Protein AF-A0A402CW69-F1 (afdb_monomer)

Organism: NCBI:txid2219043

Structure (mmCIF, N/CA/C/O backbone):
data_AF-A0A402CW69-F1
#
_entry.id   AF-A0A402CW69-F1
#
loop_
_atom_site.group_PDB
_atom_site.id
_atom_site.type_symbol
_atom_site.label_atom_id
_atom_site.label_alt_id
_atom_site.label_comp_id
_atom_site.label_asym_id
_atom_site.label_entity_id
_atom_site.label_seq_id
_atom_site.pdbx_PDB_ins_code
_atom_site.Cartn_x
_atom_site.Cartn_y
_atom_site.Cartn_z
_atom_site.occupancy
_atom_site.B_iso_or_equiv
_atom_site.auth_seq_id
_atom_site.auth_comp_id
_atom_site.auth_asym_id
_atom_site.auth_atom_id
_atom_site.pdbx_PDB_model_num
ATOM 1 N N . MET A 1 1 ? -45.180 37.147 52.135 1.00 47.72 1 MET A N 1
ATOM 2 C CA . MET A 1 1 ? -44.089 36.421 52.814 1.00 47.72 1 MET A CA 1
ATOM 3 C C . MET A 1 1 ? -44.053 34.994 52.284 1.00 47.72 1 MET A C 1
ATOM 5 O O . MET A 1 1 ? -44.855 34.185 52.716 1.00 47.72 1 MET A O 1
ATOM 9 N N . ALA A 1 2 ? -43.193 34.746 51.295 1.00 36.72 2 ALA A N 1
ATOM 10 C CA . ALA A 1 2 ? -42.616 33.456 50.900 1.00 36.72 2 ALA A CA 1
ATOM 11 C C . ALA A 1 2 ? -41.505 33.797 49.885 1.00 36.72 2 ALA A C 1
ATOM 13 O O . ALA A 1 2 ? -41.748 34.559 48.952 1.00 36.72 2 ALA A O 1
ATOM 14 N N . LEU A 1 3 ? -40.275 33.373 50.164 1.00 42.28 3 LEU A N 1
ATOM 15 C CA . LEU A 1 3 ? -39.049 33.767 49.460 1.00 42.28 3 LEU A CA 1
ATOM 16 C C . LEU A 1 3 ? -38.926 33.059 48.095 1.00 42.28 3 LEU A C 1
ATOM 18 O O . LEU A 1 3 ? -39.376 31.919 47.984 1.00 42.28 3 LEU A O 1
ATOM 22 N N . PRO A 1 4 ? -38.272 33.660 47.083 1.00 43.19 4 PRO A N 1
ATOM 23 C CA . PRO A 1 4 ? -37.882 32.936 45.878 1.00 43.19 4 PRO A CA 1
ATOM 24 C C . PRO A 1 4 ? -36.787 31.916 46.225 1.00 43.19 4 PRO A C 1
ATOM 26 O O . PRO A 1 4 ? -35.688 32.283 46.638 1.00 43.19 4 PRO A O 1
ATOM 29 N N . SER A 1 5 ? -37.093 30.627 46.078 1.00 48.22 5 SER A N 1
ATOM 30 C CA . SER A 1 5 ? -36.126 29.540 46.227 1.00 48.22 5 SER A CA 1
ATOM 31 C C . SER A 1 5 ? -35.250 29.463 44.979 1.00 48.22 5 SER A C 1
ATOM 33 O O . SER A 1 5 ? -35.632 28.862 43.976 1.00 48.22 5 SER A O 1
ATOM 35 N N . THR A 1 6 ? -34.078 30.084 45.040 1.00 50.34 6 THR A N 1
ATOM 36 C CA . THR A 1 6 ? -32.949 29.795 44.154 1.00 50.34 6 THR A CA 1
ATOM 37 C C . THR A 1 6 ? -32.522 28.330 44.326 1.00 50.34 6 THR A C 1
ATOM 39 O O . THR A 1 6 ? -32.148 27.941 45.434 1.00 50.34 6 THR A O 1
ATOM 42 N N . PRO A 1 7 ? -32.535 27.491 43.272 1.00 45.81 7 PRO A N 1
ATOM 43 C CA . PRO A 1 7 ? -31.880 26.190 43.324 1.00 45.81 7 PRO A CA 1
ATOM 44 C C . PRO A 1 7 ? -30.355 26.380 43.316 1.00 45.81 7 PRO A C 1
ATOM 46 O O . PRO A 1 7 ? -29.801 27.089 42.479 1.00 45.81 7 PRO A O 1
ATOM 49 N N . LEU A 1 8 ? -29.694 25.759 44.290 1.00 41.56 8 LEU A N 1
ATOM 50 C CA . LEU A 1 8 ? -28.305 25.948 44.725 1.00 41.56 8 LEU A CA 1
ATOM 51 C C . LEU A 1 8 ? -27.220 25.289 43.839 1.00 41.56 8 LEU A C 1
ATOM 53 O O . LEU A 1 8 ? -26.147 24.974 44.337 1.00 41.56 8 LEU A O 1
ATOM 57 N N . GLU A 1 9 ? -27.430 25.126 42.531 1.00 47.75 9 GLU A N 1
ATOM 58 C CA . GLU A 1 9 ? -26.410 24.559 41.623 1.00 47.75 9 GLU A CA 1
ATOM 59 C C . GLU A 1 9 ? -26.266 25.360 40.321 1.00 47.75 9 GLU A C 1
ATOM 61 O O . GLU A 1 9 ? -26.315 24.835 39.210 1.00 47.75 9 GLU A O 1
ATOM 66 N N . ALA A 1 10 ? -26.000 26.663 40.452 1.00 47.50 10 ALA A N 1
ATOM 67 C CA . ALA A 1 10 ? -25.246 27.397 39.436 1.00 47.50 10 ALA A CA 1
ATOM 68 C C . ALA A 1 10 ? -23.786 26.899 39.463 1.00 47.50 10 ALA A C 1
ATOM 70 O O . ALA A 1 10 ? -22.878 27.583 39.939 1.00 47.50 10 ALA A O 1
ATOM 71 N N . ALA A 1 11 ? -23.587 25.647 39.045 1.00 51.84 11 ALA A N 1
ATOM 72 C CA . ALA A 1 11 ? -22.283 25.023 38.930 1.00 51.84 11 ALA A CA 1
ATOM 73 C C . ALA A 1 11 ? -21.500 25.761 37.842 1.00 51.84 11 ALA A C 1
ATOM 75 O O . ALA A 1 11 ? -21.783 25.659 36.650 1.00 51.84 11 ALA A O 1
ATOM 76 N N . TRP A 1 12 ? -20.558 26.570 38.309 1.00 53.91 12 TRP A N 1
ATOM 77 C CA . TRP A 1 12 ? -19.492 27.189 37.546 1.00 53.91 12 TRP A CA 1
ATOM 78 C C . TRP A 1 12 ? -18.893 26.206 36.535 1.00 53.91 12 TRP A C 1
ATOM 80 O O . TRP A 1 12 ? -18.230 25.252 36.933 1.00 53.91 12 TRP A O 1
ATOM 90 N N . ASP A 1 13 ? -19.073 26.471 35.242 1.00 62.50 13 ASP A N 1
ATOM 91 C CA . ASP A 1 13 ? -18.267 25.845 34.196 1.00 62.50 13 ASP A CA 1
ATOM 92 C C . ASP A 1 13 ? -17.205 26.859 33.762 1.00 62.50 13 ASP A C 1
ATOM 94 O O . ASP A 1 13 ? -17.530 27.960 33.310 1.00 62.50 13 ASP A O 1
ATOM 98 N N . PHE A 1 14 ? -15.932 26.545 34.007 1.00 66.56 14 PHE A N 1
ATOM 99 C CA . PHE A 1 14 ? -14.808 27.440 33.734 1.00 66.56 14 PHE A CA 1
ATOM 100 C C . PHE A 1 14 ? -14.221 27.084 32.363 1.00 66.56 14 PHE A C 1
ATOM 102 O O . PHE A 1 14 ? -13.495 26.094 32.250 1.00 66.56 14 PHE A O 1
ATOM 109 N N . PRO A 1 15 ? -14.463 27.873 31.301 1.00 61.72 15 PRO A N 1
ATOM 110 C CA . PRO A 1 15 ? -14.171 27.431 29.939 1.00 61.72 15 PRO A CA 1
ATOM 111 C C . PRO A 1 15 ? -12.688 27.563 29.536 1.00 61.72 15 PRO A C 1
ATOM 113 O O . PRO A 1 15 ? -12.314 27.338 28.380 1.00 61.72 15 PRO A O 1
ATOM 116 N N . GLY A 1 16 ? -11.800 27.896 30.480 1.00 73.50 16 GLY A N 1
ATOM 117 C CA . GLY A 1 16 ? -10.371 28.060 30.224 1.00 73.50 16 GLY A CA 1
ATOM 118 C C . GLY A 1 16 ? -10.114 29.060 29.088 1.00 73.50 16 GLY A C 1
ATOM 119 O O . GLY A 1 16 ? -10.569 30.195 29.142 1.00 73.50 16 GLY A O 1
ATOM 120 N N . ARG A 1 17 ? -9.384 28.648 28.039 1.00 63.88 17 ARG A N 1
ATOM 121 C CA . ARG A 1 17 ? -9.077 29.481 26.852 1.00 63.88 17 ARG A CA 1
ATOM 122 C C . ARG A 1 17 ? -10.111 29.334 25.713 1.00 63.88 17 ARG A C 1
ATOM 124 O O . ARG A 1 17 ? -9.828 29.725 24.584 1.00 63.88 17 ARG A O 1
ATOM 131 N N . ARG A 1 18 ? -11.264 28.708 25.959 1.00 69.25 18 ARG A N 1
ATOM 132 C CA . ARG A 1 18 ? -12.337 28.515 24.967 1.00 69.25 18 ARG A CA 1
ATOM 133 C C . ARG A 1 18 ? -13.631 29.173 25.445 1.00 69.25 18 ARG A C 1
ATOM 135 O O . ARG A 1 18 ? -13.699 29.685 26.554 1.00 69.25 18 ARG A O 1
ATOM 142 N N . THR A 1 19 ? -14.635 29.198 24.581 1.00 58.97 19 THR A N 1
ATOM 143 C CA . THR A 1 19 ? -15.995 29.652 24.877 1.00 58.97 19 THR A CA 1
ATOM 144 C C . THR A 1 19 ? -16.849 28.466 25.320 1.00 58.97 19 THR A C 1
ATOM 146 O O . THR A 1 19 ? -16.861 27.436 24.649 1.00 58.97 19 THR A O 1
ATOM 149 N N . ALA A 1 20 ? -17.554 28.605 26.445 1.00 61.28 20 ALA A N 1
ATOM 150 C CA . ALA A 1 20 ? -18.660 27.722 26.804 1.00 61.28 20 ALA A CA 1
ATOM 151 C C . ALA A 1 20 ? -19.964 28.401 26.395 1.00 61.28 20 ALA A C 1
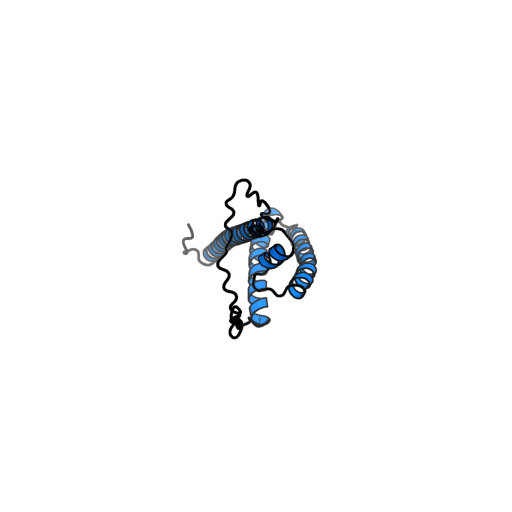ATOM 153 O O . ALA A 1 20 ? -20.221 29.541 26.780 1.00 61.28 20 ALA A O 1
ATOM 154 N N . GLU A 1 21 ? -20.775 27.696 25.617 1.00 65.56 21 GLU A N 1
ATOM 155 C CA . GLU A 1 21 ? -22.116 28.127 25.249 1.00 65.56 21 GLU A CA 1
ATOM 156 C C . GLU A 1 21 ? -23.095 27.061 25.735 1.00 65.56 21 GLU A C 1
ATOM 158 O O . GLU A 1 21 ? -23.005 25.888 25.364 1.00 65.56 21 GLU A O 1
ATOM 163 N N . ARG A 1 22 ? -23.993 27.454 26.642 1.00 59.69 22 ARG A N 1
ATOM 164 C CA . ARG A 1 22 ? -25.013 26.562 27.189 1.00 59.69 22 ARG A CA 1
ATOM 165 C C . ARG A 1 22 ? -26.190 26.561 26.228 1.00 59.69 22 ARG A C 1
ATOM 167 O O . ARG A 1 22 ? -26.960 27.514 26.199 1.00 59.69 22 ARG A O 1
ATOM 174 N N . ILE A 1 23 ? -26.327 25.489 25.460 1.00 63.88 23 ILE A N 1
ATOM 175 C CA . ILE A 1 23 ? -27.474 25.292 24.575 1.00 63.88 23 ILE A CA 1
ATOM 176 C C . ILE A 1 23 ? -28.694 25.018 25.465 1.00 63.88 23 ILE A C 1
ATOM 178 O O . ILE A 1 23 ? -28.860 23.919 25.989 1.00 63.88 23 ILE A O 1
ATOM 182 N N . SER A 1 24 ? -29.499 26.051 25.710 1.00 60.88 24 SER A N 1
ATOM 183 C CA . SER A 1 24 ? -30.738 25.985 26.499 1.00 60.88 24 SER A CA 1
ATOM 184 C C . SER A 1 24 ? -31.982 25.678 25.660 1.00 60.88 24 SER A C 1
ATOM 186 O O . SER A 1 24 ? -33.061 25.557 26.225 1.00 60.88 24 SER A O 1
ATOM 188 N N . ASP A 1 25 ? -31.819 25.528 24.344 1.00 59.03 25 ASP A N 1
ATOM 189 C CA . ASP A 1 25 ? -32.890 25.287 23.366 1.00 59.03 25 ASP A CA 1
ATOM 190 C C . ASP A 1 25 ? -32.876 23.828 22.867 1.00 59.03 25 ASP A C 1
ATOM 192 O O . ASP A 1 25 ? -32.919 23.526 21.675 1.00 59.03 25 ASP A O 1
ATOM 196 N N . LEU A 1 26 ? -32.728 22.890 23.806 1.00 63.97 26 LEU A N 1
ATOM 197 C CA . LEU A 1 26 ? -32.985 21.475 23.546 1.00 63.97 26 LEU A CA 1
ATOM 198 C C . LEU A 1 26 ? -34.494 21.268 23.625 1.00 63.97 26 LEU A C 1
ATOM 200 O O . LEU A 1 26 ? -35.045 21.036 24.702 1.00 63.97 26 LEU A O 1
ATOM 204 N N . ASP A 1 27 ? -35.145 21.394 22.473 1.00 63.12 27 ASP A N 1
ATOM 205 C CA . ASP A 1 27 ? -36.533 20.992 22.310 1.00 63.12 27 ASP A CA 1
ATOM 206 C C . ASP A 1 27 ? -36.705 19.560 22.850 1.00 63.12 27 ASP A C 1
ATOM 208 O O . ASP A 1 27 ? -35.913 18.662 22.548 1.00 63.12 27 ASP A O 1
ATOM 212 N N . THR A 1 28 ? -37.678 19.368 23.743 1.00 60.66 28 THR A N 1
ATOM 213 C CA . THR A 1 28 ? -37.919 18.076 24.423 1.00 60.66 28 THR A CA 1
ATOM 214 C C . THR A 1 28 ? -38.775 17.148 23.562 1.00 60.66 28 THR A C 1
ATOM 216 O O . THR A 1 28 ? -39.145 16.049 23.984 1.00 60.66 28 THR A O 1
ATOM 219 N N . ASP A 1 29 ? -39.086 17.582 22.345 1.00 64.62 29 ASP A N 1
ATOM 220 C CA . ASP A 1 29 ? -39.675 16.740 21.329 1.00 64.62 29 ASP A CA 1
ATOM 221 C C . ASP A 1 29 ? -38.732 15.564 21.032 1.00 64.62 29 ASP A C 1
ATOM 223 O O . ASP A 1 29 ? -37.524 15.754 20.851 1.00 64.62 29 ASP A O 1
ATOM 227 N N . PRO A 1 30 ? -39.240 14.317 21.001 1.00 62.75 30 PRO A N 1
ATOM 228 C CA . PRO A 1 30 ? -38.413 13.167 20.688 1.00 62.75 30 PRO A CA 1
ATOM 229 C C . PRO A 1 30 ? -37.808 13.395 19.307 1.00 62.75 30 PRO A C 1
ATOM 231 O O . PRO A 1 30 ? -38.522 13.359 18.302 1.00 62.75 30 PRO A O 1
ATOM 234 N N . VAL A 1 31 ? -36.491 13.640 19.268 1.00 60.47 31 VAL A N 1
ATOM 235 C CA . VAL A 1 31 ? -35.720 13.737 18.030 1.00 60.47 31 VAL A CA 1
ATOM 236 C C . VAL A 1 31 ? -36.095 12.516 17.219 1.00 60.47 31 VAL A C 1
ATOM 238 O O . VAL A 1 31 ? -35.789 11.381 17.595 1.00 60.47 31 VAL A O 1
ATOM 241 N N . LYS A 1 32 ? -36.829 12.748 16.132 1.00 57.59 32 LYS A N 1
ATOM 242 C CA . LYS A 1 32 ? -37.209 11.704 15.199 1.00 57.59 32 LYS A CA 1
ATOM 243 C C . LYS A 1 32 ? -35.888 11.226 14.619 1.00 57.59 32 LYS A C 1
ATOM 245 O O . LYS A 1 32 ? -35.330 11.872 13.737 1.00 57.59 32 LYS A O 1
ATOM 250 N N . LEU A 1 33 ? -35.336 10.164 15.206 1.00 59.53 33 LEU A N 1
ATOM 251 C CA . LEU A 1 33 ? -34.152 9.487 14.712 1.00 59.53 33 LEU A CA 1
ATOM 252 C C . LEU A 1 33 ? -34.543 8.993 13.329 1.00 59.53 33 LEU A C 1
ATOM 254 O O . LEU A 1 33 ? -35.140 7.927 13.180 1.00 59.53 33 LEU A O 1
ATOM 258 N N . THR A 1 34 ? -34.282 9.812 12.316 1.00 58.72 34 THR A N 1
ATOM 259 C CA . THR A 1 34 ? -34.258 9.360 10.940 1.00 58.72 34 THR A CA 1
ATOM 260 C C . THR A 1 34 ? -33.187 8.294 10.949 1.00 58.72 34 THR A C 1
ATOM 262 O O . THR A 1 34 ? -31.998 8.605 11.002 1.00 58.72 34 THR A O 1
ATOM 265 N N . HIS A 1 35 ? -33.618 7.037 11.033 1.00 51.47 35 HIS A N 1
ATOM 266 C CA . HIS A 1 35 ? -32.752 5.900 10.833 1.00 51.47 35 HIS A CA 1
ATOM 267 C C . HIS A 1 35 ? -32.144 6.167 9.462 1.00 51.47 35 HIS A C 1
ATOM 269 O O . HIS A 1 35 ? -32.859 6.147 8.458 1.00 51.47 35 HIS A O 1
ATOM 275 N N . LEU A 1 36 ? -30.878 6.592 9.443 1.00 61.25 36 LEU A N 1
ATOM 276 C CA . LEU A 1 36 ? -30.111 6.762 8.224 1.00 61.25 36 LEU A CA 1
ATOM 277 C C . LEU A 1 36 ? -29.938 5.344 7.713 1.00 61.25 36 LEU A C 1
ATOM 279 O O . LEU A 1 36 ? -28.955 4.668 8.020 1.00 61.25 36 LEU A O 1
ATOM 283 N N . ASP A 1 37 ? -30.976 4.867 7.036 1.00 53.50 37 ASP A N 1
ATOM 284 C CA . ASP A 1 37 ? -30.960 3.617 6.328 1.00 53.50 37 ASP A CA 1
ATOM 285 C C . ASP A 1 37 ? -29.828 3.811 5.337 1.00 53.50 37 ASP A C 1
ATOM 287 O O . ASP A 1 37 ? -29.898 4.653 4.437 1.00 53.50 37 ASP A O 1
ATOM 291 N N . SER A 1 38 ? -28.694 3.182 5.640 1.00 60.38 38 SER A N 1
ATOM 292 C CA . SER A 1 38 ? -27.510 3.240 4.805 1.00 60.38 38 SER A CA 1
ATOM 293 C C . SER A 1 38 ? -27.933 2.553 3.517 1.00 60.38 38 SER A C 1
ATOM 295 O O . SER A 1 38 ? -27.900 1.326 3.445 1.00 60.38 38 SER A O 1
ATOM 297 N N . GLY A 1 39 ? -28.475 3.339 2.579 1.00 57.25 39 GLY A N 1
ATOM 298 C CA . GLY A 1 39 ? -29.175 2.842 1.401 1.00 57.25 39 GLY A CA 1
ATOM 299 C C . GLY A 1 39 ? -28.357 1.753 0.731 1.00 57.25 39 GLY A C 1
ATOM 300 O O . GLY A 1 39 ? -27.134 1.872 0.705 1.00 57.25 39 GLY A O 1
ATOM 301 N N . VAL A 1 40 ? -29.038 0.690 0.273 1.00 60.06 40 VAL A N 1
ATOM 302 C CA . VAL A 1 40 ? -28.490 -0.546 -0.325 1.00 60.06 40 VAL A CA 1
ATOM 303 C C . VAL A 1 40 ? -26.972 -0.475 -0.501 1.00 60.06 40 VAL A C 1
ATOM 305 O O . VAL A 1 40 ? -26.478 0.004 -1.522 1.00 60.06 40 VAL A O 1
ATOM 308 N N . ILE A 1 41 ? -26.229 -0.891 0.532 1.00 65.81 41 ILE A N 1
ATOM 309 C CA . ILE A 1 41 ? -24.770 -0.768 0.538 1.00 65.81 41 ILE A CA 1
ATOM 310 C C . ILE A 1 41 ? -24.222 -1.608 -0.617 1.00 65.81 41 ILE A C 1
ATOM 312 O O . ILE A 1 41 ? -24.187 -2.839 -0.546 1.00 65.81 41 ILE A O 1
ATOM 316 N N . HIS A 1 42 ? -23.788 -0.942 -1.688 1.00 76.12 42 HIS A N 1
ATOM 317 C CA . HIS A 1 42 ? -23.123 -1.593 -2.806 1.00 76.12 42 HIS A CA 1
ATOM 318 C C . HIS A 1 42 ? -21.729 -2.036 -2.355 1.00 76.12 42 HIS A C 1
ATOM 320 O O . HIS A 1 42 ? -20.766 -1.270 -2.380 1.00 76.12 42 HIS A O 1
ATOM 326 N N . LYS A 1 43 ? -21.625 -3.278 -1.881 1.00 80.50 43 LYS A N 1
ATOM 327 C CA . LYS A 1 43 ? -20.355 -3.867 -1.457 1.00 80.50 43 LYS A CA 1
ATOM 328 C C . LYS A 1 43 ? -19.584 -4.363 -2.674 1.00 80.50 43 LYS A C 1
ATOM 330 O O . LYS A 1 43 ? -20.142 -5.026 -3.549 1.00 80.50 43 LYS A O 1
ATOM 335 N N . LEU A 1 44 ? -18.278 -4.105 -2.701 1.00 82.38 44 LEU A N 1
ATOM 336 C CA . LEU A 1 44 ? -17.393 -4.827 -3.607 1.00 82.38 44 LEU A CA 1
ATOM 337 C C . LEU A 1 44 ? -17.374 -6.301 -3.193 1.00 82.38 44 LEU A C 1
ATOM 339 O O . LEU A 1 44 ? -17.100 -6.627 -2.041 1.00 82.38 44 LEU A O 1
ATOM 343 N N . GLY A 1 45 ? -17.673 -7.195 -4.136 1.00 89.00 45 GLY A N 1
ATOM 344 C CA . GLY A 1 45 ? -17.474 -8.626 -3.930 1.00 89.00 45 GLY A CA 1
ATOM 345 C C . GLY A 1 45 ? -15.992 -8.957 -3.729 1.00 89.00 45 GLY A C 1
ATOM 346 O O . GLY A 1 45 ? -15.117 -8.199 -4.151 1.00 89.00 45 GLY A O 1
ATOM 347 N N . VAL A 1 46 ? -15.725 -10.129 -3.151 1.00 90.38 46 VAL A N 1
ATOM 348 C CA . VAL A 1 46 ? -14.378 -10.589 -2.763 1.00 90.38 46 VAL A CA 1
ATOM 349 C C . VAL A 1 46 ? -13.367 -10.464 -3.906 1.00 90.38 46 VAL A C 1
ATOM 351 O O . VAL A 1 46 ? -12.286 -9.919 -3.725 1.00 90.38 46 VAL A O 1
ATOM 354 N N . TRP A 1 47 ? -13.737 -10.876 -5.120 1.00 93.25 47 TRP A N 1
ATOM 355 C CA . TRP A 1 47 ? -12.845 -10.804 -6.281 1.00 93.25 47 TRP A CA 1
ATOM 356 C C . TRP A 1 47 ? -12.427 -9.378 -6.639 1.00 93.25 47 TRP A C 1
ATOM 358 O O . TRP A 1 47 ? -11.260 -9.135 -6.931 1.00 93.25 47 TRP A O 1
ATOM 368 N N . ARG A 1 48 ? -13.360 -8.418 -6.581 1.00 93.25 48 ARG A N 1
ATOM 369 C CA . ARG A 1 48 ? -13.063 -7.011 -6.880 1.00 93.25 48 ARG A CA 1
ATOM 370 C C . ARG A 1 48 ? -12.211 -6.391 -5.775 1.00 93.25 48 ARG A C 1
ATOM 372 O O . ARG A 1 48 ? -11.258 -5.687 -6.087 1.00 93.25 48 ARG A O 1
ATOM 379 N N . SER A 1 49 ? -12.505 -6.682 -4.503 1.00 89.81 49 SER A N 1
ATOM 380 C CA . SER A 1 49 ? -11.686 -6.184 -3.388 1.00 89.81 49 SER A CA 1
ATOM 381 C C . SER A 1 49 ? -10.270 -6.765 -3.409 1.00 89.81 49 SER A C 1
ATOM 383 O O . SER A 1 49 ? -9.306 -6.033 -3.194 1.00 89.81 49 SER A O 1
ATOM 385 N N . THR A 1 50 ? -10.129 -8.056 -3.723 1.00 91.62 50 THR A N 1
ATOM 386 C CA . THR A 1 50 ? -8.823 -8.714 -3.852 1.00 91.62 50 THR A CA 1
ATOM 387 C C . THR A 1 50 ? -8.053 -8.193 -5.057 1.00 91.62 50 THR A C 1
ATOM 389 O O . THR A 1 50 ? -6.852 -7.990 -4.940 1.00 91.62 50 THR A O 1
ATOM 392 N N . ALA A 1 51 ? -8.710 -7.921 -6.188 1.00 93.44 51 ALA A N 1
ATOM 393 C CA . ALA A 1 51 ? -8.046 -7.340 -7.353 1.00 93.44 51 ALA A CA 1
ATOM 394 C C . ALA A 1 51 ? -7.487 -5.937 -7.063 1.00 93.44 51 ALA A C 1
ATOM 396 O O . ALA A 1 51 ? -6.357 -5.645 -7.442 1.00 93.44 51 ALA A O 1
ATOM 397 N N . ILE A 1 52 ? -8.238 -5.088 -6.350 1.00 91.38 52 ILE A N 1
ATOM 398 C CA . ILE A 1 52 ? -7.775 -3.742 -5.975 1.00 91.38 52 ILE A CA 1
ATOM 399 C C . ILE A 1 52 ? -6.574 -3.825 -5.028 1.00 91.38 52 ILE A C 1
ATOM 401 O O . ILE A 1 52 ? -5.527 -3.254 -5.318 1.00 91.38 52 ILE A O 1
ATOM 405 N N . CYS A 1 53 ? -6.707 -4.569 -3.926 1.00 89.25 53 CYS A N 1
ATOM 406 C CA . CYS A 1 53 ? -5.630 -4.723 -2.943 1.00 89.25 53 CYS A CA 1
ATOM 407 C C . CYS A 1 53 ? -4.398 -5.420 -3.547 1.00 89.25 53 CYS A C 1
ATOM 409 O O . CYS A 1 53 ? -3.263 -4.998 -3.340 1.00 89.25 53 CYS A O 1
ATOM 411 N N . GLY A 1 54 ? -4.621 -6.462 -4.349 1.00 90.25 54 GLY A N 1
ATOM 412 C CA . GLY A 1 54 ? -3.561 -7.202 -5.022 1.00 90.25 54 GLY A CA 1
ATOM 413 C C . GLY A 1 54 ? -2.781 -6.334 -6.003 1.00 90.25 54 GLY A C 1
ATOM 414 O O . GLY A 1 54 ? -1.555 -6.418 -6.028 1.00 90.25 54 GLY A O 1
ATOM 415 N N . ASN A 1 55 ? -3.458 -5.470 -6.765 1.00 90.94 55 ASN A N 1
ATOM 416 C CA . ASN A 1 55 ? -2.789 -4.529 -7.659 1.00 90.94 55 ASN A CA 1
ATOM 417 C C . ASN A 1 55 ? -1.935 -3.510 -6.885 1.00 90.94 55 ASN A C 1
ATOM 419 O O . ASN A 1 55 ? -0.789 -3.274 -7.251 1.00 90.94 55 ASN A O 1
ATOM 423 N N . ASP A 1 56 ? -2.456 -2.960 -5.788 1.00 88.81 56 ASP A N 1
ATOM 424 C CA . ASP A 1 56 ? -1.753 -1.962 -4.972 1.00 88.81 56 ASP A CA 1
ATOM 425 C C . ASP A 1 56 ? -0.446 -2.511 -4.355 1.00 88.81 56 ASP A C 1
ATOM 427 O O . ASP A 1 56 ? 0.631 -1.915 -4.476 1.00 88.81 56 ASP A O 1
ATOM 431 N N . ILE A 1 57 ? -0.501 -3.723 -3.789 1.00 87.62 57 ILE A N 1
ATOM 432 C CA . ILE A 1 57 ? 0.688 -4.399 -3.245 1.00 87.62 57 ILE A CA 1
ATOM 433 C C . ILE A 1 57 ? 1.639 -4.842 -4.366 1.00 87.62 57 ILE A C 1
ATOM 435 O O . ILE A 1 57 ? 2.849 -4.648 -4.269 1.00 87.62 57 ILE A O 1
ATOM 439 N N . THR A 1 58 ? 1.125 -5.416 -5.455 1.00 87.69 58 THR A N 1
ATOM 440 C CA . THR A 1 58 ? 1.991 -5.924 -6.533 1.00 87.69 58 THR A CA 1
ATOM 441 C C . THR A 1 58 ? 2.721 -4.786 -7.244 1.00 87.69 58 THR A C 1
ATOM 443 O O . THR A 1 58 ? 3.916 -4.909 -7.514 1.00 87.69 58 THR A O 1
ATOM 446 N N . SER A 1 59 ? 2.044 -3.660 -7.495 1.00 85.38 59 SER A N 1
ATOM 447 C CA . SER A 1 59 ? 2.641 -2.489 -8.149 1.00 85.38 59 SER A CA 1
ATOM 448 C C . SER A 1 59 ? 3.843 -1.957 -7.364 1.00 85.38 59 SER A C 1
ATOM 450 O O . SER A 1 59 ? 4.916 -1.733 -7.930 1.00 85.38 59 SER A O 1
ATOM 452 N N . SER A 1 60 ? 3.705 -1.832 -6.040 1.00 86.69 60 SER A N 1
ATOM 453 C CA . SER A 1 60 ? 4.804 -1.383 -5.179 1.00 86.69 60 SER A CA 1
ATOM 454 C C . SER A 1 60 ? 5.949 -2.403 -5.110 1.00 86.69 60 SER A C 1
ATOM 456 O O . SER A 1 60 ? 7.115 -2.016 -5.208 1.00 86.69 60 SER A O 1
ATOM 458 N N . CYS A 1 61 ? 5.658 -3.705 -5.045 1.00 84.44 61 CYS A N 1
ATOM 459 C CA . CYS A 1 61 ? 6.696 -4.740 -5.072 1.00 84.44 61 CYS A CA 1
ATOM 460 C C . CYS A 1 61 ? 7.510 -4.760 -6.377 1.00 84.44 61 CYS A C 1
ATOM 462 O O . CYS A 1 61 ? 8.725 -4.962 -6.320 1.00 84.44 61 CYS A O 1
ATOM 464 N N . LEU A 1 62 ? 6.883 -4.552 -7.540 1.00 83.31 62 LEU A N 1
ATOM 465 C CA . LEU A 1 62 ? 7.570 -4.588 -8.840 1.00 83.31 62 LEU A CA 1
ATOM 466 C C . LEU A 1 62 ? 8.610 -3.469 -8.977 1.00 83.31 62 LEU A C 1
ATOM 468 O O . LEU A 1 62 ? 9.759 -3.738 -9.334 1.00 83.31 62 LEU A O 1
ATOM 472 N N . TYR A 1 63 ? 8.241 -2.235 -8.627 1.00 84.69 63 TYR A N 1
ATOM 473 C CA . TYR A 1 63 ? 9.175 -1.107 -8.658 1.00 84.69 63 TYR A CA 1
ATOM 474 C C . TYR A 1 63 ? 10.316 -1.291 -7.634 1.00 84.69 63 TYR A C 1
ATOM 476 O O . TYR A 1 63 ? 11.487 -1.102 -7.973 1.00 84.69 63 TYR A O 1
ATOM 484 N N . VAL A 1 64 ? 10.010 -1.747 -6.410 1.00 86.44 64 VAL A N 1
ATOM 485 C CA . VAL A 1 64 ? 11.033 -2.033 -5.384 1.00 86.44 64 VAL A CA 1
ATOM 486 C C . VAL A 1 64 ? 11.980 -3.139 -5.847 1.00 86.44 64 VAL A C 1
ATOM 488 O O . VAL A 1 64 ? 13.183 -3.048 -5.613 1.00 86.44 64 VAL A O 1
ATOM 491 N N . THR A 1 65 ? 11.468 -4.156 -6.541 1.00 87.31 65 THR A N 1
ATOM 492 C CA . THR A 1 65 ? 12.275 -5.255 -7.090 1.00 87.31 65 THR A CA 1
ATOM 493 C C . THR A 1 65 ? 13.282 -4.750 -8.118 1.00 87.31 65 THR A C 1
ATOM 495 O O . THR A 1 65 ? 14.443 -5.153 -8.065 1.00 87.31 65 THR A O 1
ATOM 498 N N . ALA A 1 66 ? 12.883 -3.832 -9.003 1.00 85.31 66 ALA A N 1
ATOM 499 C CA . ALA A 1 66 ? 13.792 -3.234 -9.980 1.00 85.31 66 ALA A CA 1
ATOM 500 C C . ALA A 1 66 ? 14.929 -2.444 -9.303 1.00 85.31 66 ALA A C 1
ATOM 502 O O . ALA A 1 66 ? 16.096 -2.605 -9.663 1.00 85.31 66 ALA A O 1
ATOM 503 N N . ILE A 1 67 ? 14.611 -1.652 -8.273 1.00 85.88 67 ILE A N 1
ATOM 504 C CA . ILE A 1 67 ? 15.613 -0.894 -7.506 1.00 85.88 67 ILE A CA 1
ATOM 505 C C . ILE A 1 67 ? 16.523 -1.826 -6.700 1.00 85.88 67 ILE A C 1
ATOM 507 O O . ILE A 1 67 ? 17.743 -1.656 -6.696 1.00 85.88 67 ILE A O 1
ATOM 511 N N . ALA A 1 68 ? 15.957 -2.834 -6.038 1.00 89.31 68 ALA A N 1
ATOM 512 C CA . ALA A 1 68 ? 16.720 -3.811 -5.270 1.00 89.31 68 ALA A CA 1
ATOM 513 C C . ALA A 1 68 ? 17.673 -4.609 -6.169 1.00 89.31 68 ALA A C 1
ATOM 515 O O . ALA A 1 68 ? 18.827 -4.810 -5.799 1.00 89.31 68 ALA A O 1
ATOM 516 N N . ALA A 1 69 ? 17.230 -5.011 -7.363 1.00 88.12 69 ALA A N 1
ATOM 517 C CA . ALA A 1 69 ? 18.082 -5.671 -8.348 1.00 88.12 69 ALA A CA 1
ATOM 518 C C . ALA A 1 69 ? 19.233 -4.765 -8.812 1.00 88.12 69 ALA A C 1
ATOM 520 O O . ALA A 1 69 ? 20.361 -5.238 -8.932 1.00 88.12 69 ALA A O 1
ATOM 521 N N . PHE A 1 70 ? 18.972 -3.467 -9.009 1.00 87.06 70 PHE A N 1
ATOM 522 C CA . PHE A 1 70 ? 19.992 -2.504 -9.427 1.00 87.06 70 PHE A CA 1
ATOM 523 C C . PHE A 1 70 ? 21.098 -2.312 -8.376 1.00 87.06 70 PHE A C 1
ATOM 525 O O . PHE A 1 70 ? 22.276 -2.327 -8.723 1.00 87.06 70 PHE A O 1
ATOM 532 N N . TYR A 1 71 ? 20.743 -2.169 -7.093 1.00 88.56 71 TYR A N 1
ATOM 533 C CA . TYR A 1 71 ? 21.723 -1.900 -6.028 1.00 88.56 71 TYR A CA 1
ATOM 534 C C . TYR A 1 71 ? 22.312 -3.157 -5.373 1.00 88.56 71 TYR A C 1
ATOM 536 O O . TYR A 1 71 ? 23.504 -3.189 -5.074 1.00 88.56 71 TYR A O 1
ATOM 544 N N . ALA A 1 72 ? 21.497 -4.183 -5.108 1.00 86.75 72 ALA A N 1
ATOM 545 C CA . ALA A 1 72 ? 21.920 -5.388 -4.385 1.00 86.75 72 ALA A CA 1
ATOM 546 C C . ALA A 1 72 ? 22.399 -6.520 -5.311 1.00 86.75 72 ALA A C 1
ATOM 548 O O . ALA A 1 72 ? 22.964 -7.507 -4.827 1.00 86.75 72 ALA A O 1
ATOM 549 N N . GLY A 1 73 ? 22.176 -6.402 -6.626 1.00 87.75 73 GLY A N 1
ATOM 550 C CA . GLY A 1 73 ? 22.595 -7.380 -7.629 1.00 87.75 73 GLY A CA 1
ATOM 551 C C . GLY A 1 73 ? 22.171 -8.812 -7.258 1.00 87.75 73 GLY A C 1
ATOM 552 O O . GLY A 1 73 ? 20.980 -9.058 -7.053 1.00 87.75 73 GLY A O 1
ATOM 553 N N . PRO A 1 74 ? 23.110 -9.768 -7.115 1.00 89.19 74 PRO A N 1
ATOM 554 C CA . PRO A 1 74 ? 22.786 -11.165 -6.808 1.00 89.19 74 PRO A CA 1
ATOM 555 C C . PRO A 1 74 ? 22.160 -11.375 -5.418 1.00 89.19 74 PRO A C 1
ATOM 557 O O . PRO A 1 74 ? 21.551 -12.417 -5.184 1.00 89.19 74 PRO A O 1
ATOM 560 N N . TYR A 1 75 ? 22.273 -10.407 -4.500 1.00 90.31 75 TYR A N 1
ATOM 561 C CA . TYR A 1 75 ? 21.684 -10.481 -3.155 1.00 90.31 75 TYR A CA 1
ATOM 562 C C . TYR A 1 75 ? 20.254 -9.921 -3.077 1.00 90.31 75 TYR A C 1
ATOM 564 O O . TYR A 1 75 ? 19.602 -10.052 -2.039 1.00 90.31 75 TYR A O 1
ATOM 572 N N . ALA A 1 76 ? 19.727 -9.351 -4.167 1.00 89.25 76 ALA A N 1
ATOM 573 C CA . ALA A 1 76 ? 18.348 -8.871 -4.255 1.00 89.25 76 ALA A CA 1
ATOM 574 C C . ALA A 1 76 ? 17.274 -9.871 -3.761 1.00 89.25 76 ALA A C 1
ATOM 576 O O . ALA A 1 76 ? 16.409 -9.449 -2.991 1.00 89.25 76 ALA A O 1
ATOM 577 N N . PRO A 1 77 ? 17.301 -11.181 -4.096 1.00 89.06 77 PRO A N 1
ATOM 578 C CA . PRO A 1 77 ? 16.280 -12.118 -3.620 1.00 89.06 77 PRO A CA 1
ATOM 579 C C . PRO A 1 77 ? 16.259 -12.276 -2.097 1.00 89.06 77 PRO A C 1
ATOM 581 O O . PRO A 1 77 ? 15.193 -12.501 -1.534 1.00 89.06 77 PRO A O 1
ATOM 584 N N . ILE A 1 78 ? 17.394 -12.111 -1.410 1.00 91.25 78 ILE A N 1
ATOM 585 C CA . ILE A 1 78 ? 17.444 -12.173 0.059 1.00 91.25 78 ILE A CA 1
ATOM 586 C C . ILE A 1 78 ? 16.728 -10.957 0.658 1.00 91.25 78 ILE A C 1
ATOM 588 O O . ILE A 1 78 ? 15.922 -11.101 1.577 1.00 91.25 78 ILE A O 1
ATOM 592 N N . ALA A 1 79 ? 16.971 -9.765 0.105 1.00 88.94 79 ALA A N 1
ATOM 593 C CA . ALA A 1 79 ? 16.281 -8.548 0.525 1.00 88.94 79 ALA A CA 1
ATOM 594 C C . ALA A 1 79 ? 14.764 -8.642 0.275 1.00 88.94 79 ALA A C 1
ATOM 596 O O . ALA A 1 79 ? 13.968 -8.312 1.154 1.00 88.94 79 ALA A O 1
ATOM 597 N N . LEU A 1 80 ? 14.355 -9.160 -0.888 1.00 89.75 80 LEU A N 1
ATOM 598 C CA . LEU A 1 80 ? 12.941 -9.360 -1.223 1.00 89.75 80 LEU A CA 1
ATOM 599 C C . LEU A 1 80 ? 12.279 -10.428 -0.344 1.00 89.75 80 LEU A C 1
ATOM 601 O O . LEU A 1 80 ? 11.135 -10.247 0.070 1.00 89.75 80 LEU A O 1
ATOM 605 N N . ALA A 1 81 ? 12.995 -11.501 0.001 1.00 91.06 81 ALA A N 1
ATOM 606 C CA . ALA A 1 81 ? 12.508 -12.519 0.928 1.00 91.06 81 ALA A CA 1
ATOM 607 C C . ALA A 1 81 ? 12.252 -11.940 2.328 1.00 91.06 81 ALA A C 1
ATOM 609 O O . ALA A 1 81 ? 11.244 -12.274 2.951 1.00 91.06 81 ALA A O 1
ATOM 610 N N . LEU A 1 82 ? 13.111 -11.032 2.804 1.00 91.19 82 LEU A N 1
ATOM 611 C CA . LEU A 1 82 ? 12.902 -10.332 4.074 1.00 91.19 82 LEU A CA 1
ATOM 612 C C . LEU A 1 82 ? 11.644 -9.455 4.022 1.00 91.19 82 LEU A C 1
ATOM 614 O O . LEU A 1 82 ? 10.806 -9.539 4.920 1.00 91.19 82 LEU A O 1
ATOM 618 N N . VAL A 1 83 ? 11.469 -8.660 2.961 1.00 89.75 83 VAL A N 1
ATOM 619 C CA . VAL A 1 83 ? 10.259 -7.836 2.774 1.00 89.75 83 VAL A CA 1
ATOM 620 C C . VAL A 1 83 ? 9.003 -8.712 2.746 1.00 89.75 83 VAL A C 1
ATOM 622 O O . VAL A 1 83 ? 8.036 -8.424 3.452 1.00 89.75 83 VAL A O 1
ATOM 625 N N . ALA A 1 84 ? 9.029 -9.816 1.996 1.00 90.06 84 ALA A N 1
ATOM 626 C CA . ALA A 1 84 ? 7.923 -10.766 1.935 1.00 90.06 84 ALA A CA 1
ATOM 627 C C . ALA A 1 84 ? 7.608 -11.382 3.310 1.00 90.06 84 ALA A C 1
ATOM 629 O O . ALA A 1 84 ? 6.437 -11.495 3.672 1.00 90.06 84 ALA A O 1
ATOM 630 N N . ALA A 1 85 ? 8.628 -11.727 4.104 1.00 91.69 85 ALA A N 1
ATOM 631 C CA . ALA A 1 85 ? 8.448 -12.253 5.456 1.00 91.69 85 ALA A CA 1
ATOM 632 C C . ALA A 1 85 ? 7.780 -11.231 6.395 1.00 91.69 85 ALA A C 1
ATOM 634 O O . ALA A 1 85 ? 6.876 -11.586 7.153 1.00 91.69 85 ALA A O 1
ATOM 635 N N . VAL A 1 86 ? 8.168 -9.954 6.313 1.00 90.94 86 VAL A N 1
ATOM 636 C CA . VAL A 1 86 ? 7.536 -8.876 7.091 1.00 90.94 86 VAL A CA 1
ATOM 637 C C . VAL A 1 86 ? 6.073 -8.691 6.679 1.00 90.94 86 VAL A C 1
ATOM 639 O O . VAL A 1 86 ? 5.195 -8.676 7.543 1.00 90.94 86 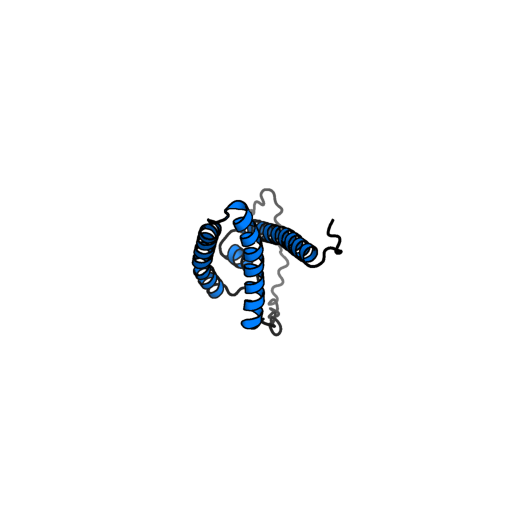VAL A O 1
ATOM 642 N N . LEU A 1 87 ? 5.779 -8.620 5.375 1.00 88.25 87 LEU A N 1
ATOM 643 C CA . LEU A 1 87 ? 4.400 -8.515 4.872 1.00 88.25 87 LEU A CA 1
ATOM 644 C C . LEU A 1 87 ? 3.541 -9.719 5.286 1.00 88.25 87 LEU A C 1
ATOM 646 O O . LEU A 1 87 ? 2.367 -9.561 5.630 1.00 88.25 87 LEU A O 1
ATOM 650 N N . PHE A 1 88 ? 4.131 -10.916 5.313 1.00 89.44 88 PHE A N 1
ATOM 651 C CA . PHE A 1 88 ? 3.460 -12.124 5.784 1.00 89.44 88 PHE A CA 1
ATOM 652 C C . PHE A 1 88 ? 3.076 -12.038 7.267 1.00 89.44 88 PHE A C 1
ATOM 654 O O . PHE A 1 88 ? 1.993 -12.486 7.637 1.00 89.44 88 PHE A O 1
ATOM 661 N N . LEU A 1 89 ? 3.902 -11.417 8.112 1.00 89.94 89 LEU A N 1
ATOM 662 C CA . LEU A 1 89 ? 3.567 -11.210 9.523 1.00 89.94 89 LEU A CA 1
ATOM 663 C C . LEU A 1 89 ? 2.391 -10.234 9.693 1.00 89.94 89 LEU A C 1
ATOM 665 O O . LEU A 1 89 ? 1.487 -10.475 10.496 1.00 89.94 89 LEU A O 1
ATOM 669 N N . PHE A 1 90 ? 2.357 -9.167 8.887 1.00 87.56 90 PHE A N 1
ATOM 670 C CA . PHE A 1 90 ? 1.271 -8.183 8.902 1.00 87.56 90 PHE A CA 1
ATOM 671 C C . PHE A 1 90 ? -0.081 -8.755 8.467 1.00 87.56 90 PHE A C 1
ATOM 673 O O . PHE A 1 90 ? -1.111 -8.295 8.959 1.00 87.56 90 PHE A O 1
ATOM 680 N N . ARG A 1 91 ? -0.106 -9.776 7.601 1.00 87.06 91 ARG A N 1
ATOM 681 C CA . ARG A 1 91 ? -1.345 -10.435 7.151 1.00 87.06 91 ARG A CA 1
ATOM 682 C C . ARG A 1 91 ? -2.262 -10.825 8.313 1.00 87.06 91 ARG A C 1
ATOM 684 O O . ARG A 1 91 ? -3.462 -10.573 8.242 1.00 87.06 91 ARG A O 1
ATOM 691 N N . ASN A 1 92 ? -1.710 -11.433 9.362 1.00 83.69 92 ASN A N 1
ATOM 692 C CA . ASN A 1 92 ? -2.510 -11.899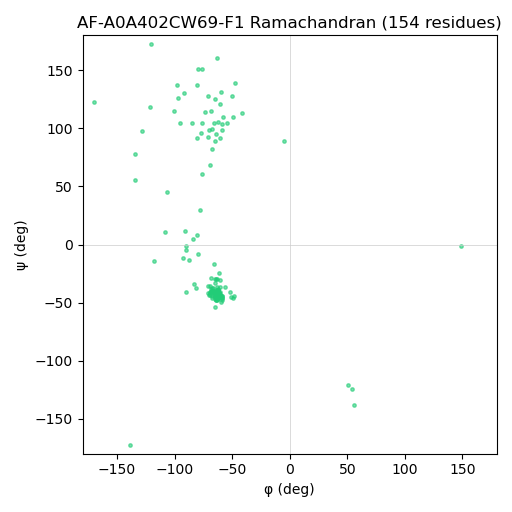 10.496 1.00 83.69 92 ASN A CA 1
ATOM 693 C C . ASN A 1 92 ? -3.093 -10.719 11.280 1.00 83.69 92 ASN A C 1
ATOM 695 O O . ASN A 1 92 ? -4.268 -10.730 11.623 1.00 83.69 92 ASN A O 1
ATOM 699 N N . ILE A 1 93 ? -2.308 -9.657 11.471 1.00 87.12 93 ILE A N 1
ATOM 700 C CA . ILE A 1 93 ? -2.754 -8.439 12.157 1.00 87.12 93 ILE A CA 1
ATOM 701 C C . ILE A 1 93 ? -3.911 -7.783 11.391 1.00 87.12 93 ILE A C 1
ATOM 703 O O . ILE A 1 93 ? -4.933 -7.450 11.986 1.00 87.12 93 ILE A O 1
ATOM 707 N N . TYR A 1 94 ? -3.791 -7.634 10.067 1.00 84.75 94 TYR A N 1
ATOM 708 C CA . TYR A 1 94 ? -4.860 -7.057 9.243 1.00 84.75 94 TYR A CA 1
ATOM 709 C C . TYR A 1 94 ? -6.131 -7.917 9.230 1.00 84.75 94 TYR A C 1
ATOM 711 O O . TYR A 1 94 ? -7.229 -7.362 9.173 1.00 84.75 94 TYR A O 1
ATOM 719 N N . ALA A 1 95 ? -6.006 -9.245 9.308 1.00 84.12 95 ALA A N 1
ATOM 720 C CA . ALA A 1 95 ? -7.155 -10.145 9.396 1.00 84.12 95 ALA A CA 1
ATOM 721 C C . ALA A 1 95 ? -7.909 -9.990 10.729 1.00 84.12 95 ALA A C 1
ATOM 723 O O . ALA A 1 95 ? -9.133 -9.851 10.724 1.00 84.12 95 ALA A O 1
ATOM 724 N N . GLU A 1 96 ? -7.193 -9.940 11.854 1.00 86.12 96 GLU A N 1
ATOM 725 C CA . GLU A 1 96 ? -7.784 -9.725 13.184 1.00 86.12 96 GLU A CA 1
ATOM 726 C C . GLU A 1 96 ? -8.458 -8.349 13.281 1.00 86.12 96 GLU A C 1
ATOM 728 O O . GLU A 1 96 ? -9.618 -8.227 13.668 1.00 86.12 96 GLU A O 1
ATOM 733 N N . VAL A 1 97 ? -7.768 -7.292 12.844 1.00 83.75 97 VAL A N 1
ATOM 734 C CA . VAL A 1 97 ? -8.306 -5.924 12.892 1.00 83.75 97 VAL A CA 1
ATOM 735 C C . VAL A 1 97 ? -9.510 -5.759 11.957 1.00 83.75 97 VAL A C 1
ATOM 737 O O . VAL A 1 97 ? -10.514 -5.156 12.340 1.00 83.75 97 VAL A O 1
ATOM 740 N N . GLY A 1 98 ? -9.433 -6.303 10.738 1.00 79.00 98 GLY A N 1
ATOM 741 C CA . GLY A 1 98 ? -10.500 -6.197 9.742 1.00 79.00 98 GLY A CA 1
ATOM 742 C C . GLY A 1 98 ? -11.765 -6.973 10.113 1.00 79.00 98 GLY A C 1
ATOM 743 O O . GLY A 1 98 ? -12.862 -6.570 9.727 1.00 79.00 98 GLY A O 1
ATOM 744 N N . THR A 1 99 ? -11.629 -8.056 10.880 1.00 76.56 99 THR A N 1
ATOM 745 C CA . THR A 1 99 ? -12.772 -8.816 11.407 1.00 76.56 99 THR A CA 1
ATOM 746 C C . THR A 1 99 ? -13.341 -8.203 12.686 1.00 76.56 99 THR A C 1
ATOM 748 O O . THR A 1 99 ? -14.558 -8.221 12.863 1.00 76.56 99 THR A O 1
ATOM 751 N N . ALA A 1 100 ? -12.505 -7.601 13.537 1.00 79.25 100 ALA A N 1
ATOM 752 C CA . ALA A 1 100 ? -12.942 -6.956 14.775 1.00 79.25 100 ALA A CA 1
ATOM 753 C C . ALA A 1 100 ? -13.717 -5.644 14.550 1.00 79.25 100 ALA A C 1
ATOM 755 O O . ALA A 1 100 ? -14.646 -5.347 15.300 1.00 79.25 100 ALA A O 1
ATOM 756 N N . LEU A 1 101 ? -13.354 -4.850 13.532 1.00 74.25 101 LEU A N 1
ATOM 757 C CA . LEU A 1 101 ? -13.957 -3.536 13.264 1.00 74.25 101 LEU A CA 1
ATOM 758 C C . LEU A 1 101 ? -14.300 -3.352 11.771 1.00 74.25 101 LEU A C 1
ATOM 760 O O . LEU A 1 101 ? -13.590 -2.632 11.062 1.00 74.25 101 LEU A O 1
ATOM 764 N N . PRO A 1 102 ? -15.411 -3.937 11.274 1.00 68.56 102 PRO A N 1
ATOM 765 C CA . PRO A 1 102 ? -15.864 -3.792 9.888 1.00 68.56 102 PRO A CA 1
ATOM 766 C C . PRO A 1 102 ? -16.522 -2.417 9.647 1.00 68.56 102 PRO A C 1
ATOM 768 O O . PRO A 1 102 ? -17.704 -2.310 9.316 1.00 68.56 102 PRO A O 1
ATOM 771 N N . LEU A 1 103 ? -15.756 -1.345 9.856 1.00 72.38 103 LEU A N 1
ATOM 772 C CA . LEU A 1 103 ? -16.202 0.043 9.756 1.00 72.38 103 LEU A CA 1
ATOM 773 C C . LEU A 1 103 ? -15.826 0.646 8.395 1.00 72.38 103 LEU A C 1
ATOM 775 O O . LEU A 1 103 ? -14.692 0.523 7.924 1.00 72.38 103 LEU A O 1
ATOM 779 N N . ASN A 1 104 ? -16.760 1.386 7.794 1.00 70.81 104 ASN A N 1
ATOM 780 C CA . ASN A 1 104 ? -16.510 2.180 6.588 1.00 70.81 104 ASN A CA 1
ATOM 781 C C . ASN A 1 104 ? -15.559 3.336 6.932 1.00 70.81 104 ASN A C 1
ATOM 783 O O . ASN A 1 104 ? -15.984 4.321 7.523 1.00 70.81 104 ASN A O 1
ATOM 787 N N . GLY A 1 105 ? -14.266 3.191 6.634 1.00 71.12 105 GLY A N 1
ATOM 788 C CA . GLY A 1 105 ? -13.222 4.177 6.963 1.00 71.12 105 GLY A CA 1
ATOM 789 C C . GLY A 1 105 ? -11.838 3.583 7.243 1.00 71.12 105 GLY A C 1
ATOM 790 O O . GLY A 1 105 ? -10.895 4.333 7.493 1.00 71.12 105 GLY A O 1
ATOM 791 N N . GLY A 1 106 ? -11.701 2.252 7.187 1.00 81.56 106 GLY A N 1
ATOM 792 C CA . GLY A 1 106 ? -10.410 1.560 7.195 1.00 81.56 106 GLY A CA 1
ATOM 793 C C . GLY A 1 106 ? -9.536 1.924 8.398 1.00 81.56 106 GLY A C 1
ATOM 794 O O . GLY A 1 106 ? -10.029 2.057 9.519 1.00 81.56 106 GLY A O 1
ATOM 795 N N . ALA A 1 107 ? -8.237 2.117 8.154 1.00 81.38 107 ALA A N 1
ATOM 796 C CA . ALA A 1 107 ? -7.255 2.401 9.199 1.00 81.38 107 ALA A CA 1
ATOM 797 C C . ALA A 1 107 ? -7.604 3.641 10.043 1.00 81.38 107 ALA A C 1
ATOM 799 O O . ALA A 1 107 ? -7.412 3.605 11.255 1.00 81.38 107 ALA A O 1
ATOM 800 N N . TYR A 1 108 ? -8.171 4.703 9.452 1.00 85.25 108 TYR A N 1
ATOM 801 C CA . TYR A 1 108 ? -8.556 5.904 10.206 1.00 85.25 108 TYR A CA 1
ATOM 802 C C . TYR A 1 108 ? -9.623 5.601 11.255 1.00 85.25 108 TYR A C 1
ATOM 804 O O . TYR A 1 108 ? -9.474 6.013 12.401 1.00 85.25 108 TYR A O 1
ATOM 812 N N . ASN A 1 109 ? -10.671 4.856 10.896 1.00 84.69 109 ASN A N 1
ATOM 813 C CA . ASN A 1 109 ? -11.716 4.509 11.858 1.00 84.69 109 ASN A CA 1
ATOM 814 C C . ASN A 1 109 ? -11.214 3.525 12.911 1.00 84.69 109 ASN A C 1
ATOM 816 O O . ASN A 1 109 ? -11.574 3.664 14.076 1.00 84.69 109 ASN A O 1
ATOM 820 N N . VAL A 1 110 ? -10.334 2.590 12.552 1.00 84.75 110 VAL A N 1
ATOM 821 C CA . VAL A 1 110 ? -9.662 1.739 13.546 1.00 84.75 110 VAL A CA 1
ATOM 822 C C . VAL A 1 110 ? -8.877 2.601 14.539 1.00 84.75 110 VAL A C 1
ATOM 824 O O . VAL A 1 110 ? -9.038 2.447 15.748 1.00 84.75 110 VAL A O 1
ATOM 827 N N . LEU A 1 111 ? -8.092 3.562 14.050 1.00 85.06 111 LEU A N 1
ATOM 828 C CA . LEU A 1 111 ? -7.326 4.493 14.880 1.00 85.06 111 LEU A CA 1
ATOM 829 C C . LEU A 1 111 ? -8.241 5.383 15.729 1.00 85.06 111 LEU A C 1
ATOM 831 O O . LEU A 1 111 ? -8.023 5.516 16.924 1.00 85.06 111 LEU A O 1
ATOM 835 N N . LEU A 1 112 ? -9.313 5.936 15.169 1.00 87.62 112 LEU A N 1
ATOM 836 C CA . LEU A 1 112 ? -10.263 6.766 15.911 1.00 87.62 112 LEU A CA 1
ATOM 837 C C . LEU A 1 112 ? -10.932 6.007 17.070 1.00 87.62 112 LEU A C 1
ATOM 839 O O . LEU A 1 112 ? -11.257 6.617 18.084 1.00 87.62 112 LEU A O 1
ATOM 843 N N . ASN A 1 113 ? -11.113 4.691 16.925 1.00 85.12 113 ASN A N 1
ATOM 844 C CA . ASN A 1 113 ? -11.688 3.827 17.960 1.00 85.12 113 ASN A CA 1
ATOM 845 C C . ASN A 1 113 ? -10.652 3.282 18.960 1.00 85.12 113 ASN A C 1
ATOM 847 O O . ASN A 1 113 ? -11.036 2.755 19.998 1.00 85.12 113 ASN A O 1
ATOM 851 N N . THR A 1 114 ? -9.354 3.396 18.671 1.00 84.75 114 THR A N 1
ATOM 852 C CA . THR A 1 114 ? -8.271 2.839 19.509 1.00 84.75 114 THR A CA 1
ATOM 853 C C . THR A 1 114 ? -7.327 3.898 20.085 1.00 84.75 114 THR A C 1
ATOM 855 O O . THR A 1 114 ? -6.575 3.607 21.012 1.00 84.75 114 THR A O 1
ATOM 858 N N . THR A 1 115 ? -7.358 5.132 19.575 1.00 88.25 115 THR A N 1
ATOM 859 C CA . THR A 1 115 ? -6.491 6.246 19.984 1.00 88.25 115 THR A CA 1
ATOM 860 C C . THR A 1 115 ? -7.253 7.578 20.086 1.00 88.25 115 THR A C 1
ATOM 862 O O . THR A 1 115 ? -8.478 7.637 20.004 1.00 88.25 115 THR A O 1
ATOM 865 N N . THR A 1 116 ? -6.531 8.682 20.295 1.00 89.88 116 THR A N 1
ATOM 866 C CA . THR A 1 116 ? -7.097 10.036 20.380 1.00 89.88 116 THR A CA 1
ATOM 867 C C . THR A 1 116 ? -7.381 10.631 18.997 1.00 89.88 116 THR A C 1
ATOM 869 O O . THR A 1 116 ? -6.669 10.363 18.028 1.00 89.88 116 THR A O 1
ATOM 872 N N . LYS A 1 117 ? -8.385 11.519 18.900 1.00 87.56 117 LYS A N 1
ATOM 873 C CA . LYS A 1 117 ? -8.786 12.179 17.637 1.00 87.56 117 LYS A CA 1
ATOM 874 C C . LYS A 1 117 ? -7.612 12.835 16.901 1.00 87.56 117 LYS A C 1
ATOM 876 O O . LYS A 1 117 ? -7.519 12.713 15.685 1.00 87.56 117 LYS A O 1
ATOM 881 N N . GLY A 1 118 ? -6.714 13.496 17.639 1.00 90.06 118 GLY A N 1
ATOM 882 C CA . GLY A 1 118 ? -5.547 14.173 17.068 1.00 90.06 118 GLY A CA 1
ATOM 883 C C . GLY A 1 118 ? -4.505 13.206 16.501 1.00 90.06 118 GLY A C 1
ATOM 884 O O . GLY A 1 118 ? -3.987 13.429 15.408 1.00 90.06 118 GLY A O 1
ATOM 885 N N . GLN A 1 119 ? -4.229 12.105 17.207 1.00 88.00 119 GLN A N 1
ATOM 886 C CA . GLN A 1 119 ? -3.304 11.076 16.723 1.00 88.00 119 GLN A CA 1
ATOM 887 C C . GLN A 1 119 ? -3.887 10.322 15.525 1.00 88.00 119 GLN A C 1
ATOM 889 O O . GLN A 1 119 ? -3.176 10.113 14.545 1.00 88.00 119 GLN A O 1
ATOM 894 N N . ALA A 1 120 ? -5.183 9.994 15.555 1.00 89.38 120 ALA A N 1
ATOM 895 C CA . ALA A 1 120 ? -5.872 9.363 14.432 1.00 89.38 120 ALA A CA 1
ATOM 896 C C . ALA A 1 120 ? -5.846 10.241 13.169 1.00 89.38 120 ALA A C 1
ATOM 898 O O . ALA A 1 120 ? -5.541 9.744 12.085 1.00 89.38 120 ALA A O 1
ATOM 899 N N . SER A 1 121 ? -6.108 11.550 13.292 1.00 91.12 121 SER A N 1
ATOM 900 C CA . SER A 1 121 ? -6.041 12.470 12.149 1.00 91.12 121 SER A CA 1
ATOM 901 C C . SER A 1 121 ? -4.618 12.660 11.629 1.00 91.12 121 SER A C 1
ATOM 903 O O . SER A 1 121 ? -4.413 12.672 10.420 1.00 91.12 121 SER A O 1
ATOM 905 N N . ALA A 1 122 ? -3.624 12.770 12.518 1.00 93.12 122 ALA A N 1
ATOM 906 C CA . ALA A 1 122 ? -2.227 12.893 12.106 1.00 93.12 122 ALA A CA 1
ATOM 907 C C . ALA A 1 122 ? -1.750 11.633 11.365 1.00 93.12 122 ALA A C 1
ATOM 909 O O . ALA A 1 122 ? -1.140 11.740 10.302 1.00 93.12 122 ALA A O 1
ATOM 910 N N . ALA A 1 123 ? -2.088 10.448 11.884 1.00 90.25 123 ALA A N 1
ATOM 911 C CA . ALA A 1 123 ? -1.792 9.175 11.237 1.00 90.25 123 ALA A CA 1
ATOM 912 C C . ALA A 1 123 ? -2.461 9.070 9.858 1.00 90.25 123 ALA A C 1
ATOM 914 O O . ALA A 1 123 ? -1.785 8.735 8.890 1.00 90.25 123 ALA A O 1
ATOM 915 N N . ALA A 1 124 ? -3.741 9.436 9.731 1.00 90.62 124 ALA A N 1
ATOM 916 C CA . ALA A 1 124 ? -4.430 9.437 8.440 1.00 90.62 124 ALA A CA 1
ATOM 917 C C . ALA A 1 124 ? -3.793 10.401 7.425 1.00 90.62 124 ALA A C 1
ATOM 919 O O . ALA A 1 124 ? -3.598 10.025 6.269 1.00 90.62 124 ALA A O 1
ATOM 920 N N . CYS A 1 125 ? -3.405 11.608 7.851 1.00 93.12 125 CYS A N 1
ATOM 921 C CA . CYS A 1 125 ? -2.679 12.547 6.994 1.00 93.12 125 CYS A CA 1
ATOM 922 C C . CYS A 1 125 ? -1.342 11.964 6.512 1.00 93.12 125 CYS A C 1
ATOM 924 O O . CYS A 1 125 ? -1.029 12.064 5.326 1.00 93.12 125 CYS A O 1
ATOM 926 N N . LEU A 1 126 ? -0.575 11.317 7.398 1.00 92.00 126 LEU A N 1
ATOM 927 C CA . LEU A 1 126 ? 0.682 10.652 7.034 1.00 92.00 126 LEU A CA 1
ATOM 928 C C . LEU A 1 126 ? 0.459 9.487 6.063 1.00 92.00 126 LEU A C 1
ATOM 930 O O . LEU A 1 126 ? 1.231 9.324 5.119 1.00 92.00 126 LEU A O 1
ATOM 934 N N . THR A 1 127 ? -0.604 8.702 6.249 1.00 91.31 127 THR A N 1
ATOM 935 C CA . THR A 1 127 ? -0.964 7.617 5.327 1.00 91.31 127 THR A CA 1
ATOM 936 C C . THR A 1 127 ? -1.297 8.152 3.937 1.00 91.31 127 THR A C 1
ATOM 938 O O . THR A 1 127 ? -0.778 7.627 2.954 1.00 91.31 127 THR A O 1
ATOM 941 N N . ILE A 1 128 ? -2.106 9.212 3.839 1.00 91.88 128 ILE A N 1
ATOM 942 C CA . ILE A 1 128 ? -2.448 9.837 2.551 1.00 91.88 128 ILE A CA 1
ATOM 943 C C . ILE A 1 128 ? -1.196 10.409 1.882 1.00 91.88 128 ILE A C 1
ATOM 945 O O . ILE A 1 128 ? -0.979 10.178 0.695 1.00 91.88 128 ILE A O 1
ATOM 949 N N . LEU A 1 129 ? -0.347 11.109 2.639 1.00 94.25 129 LEU A N 1
ATOM 950 C CA . LEU A 1 129 ? 0.902 11.659 2.117 1.00 94.25 129 LEU A CA 1
ATOM 951 C C . LEU A 1 129 ? 1.814 10.554 1.561 1.00 94.25 129 LEU A C 1
ATOM 953 O O . LEU A 1 129 ? 2.339 10.691 0.457 1.00 94.25 129 LEU A O 1
ATOM 957 N N . SER A 1 130 ? 1.949 9.444 2.293 1.00 91.75 130 SER A N 1
ATOM 958 C CA . SER A 1 130 ? 2.705 8.267 1.853 1.00 91.75 130 SER A CA 1
ATOM 959 C C . SER A 1 130 ? 2.125 7.653 0.572 1.00 91.75 130 SER A C 1
ATOM 961 O O . SER A 1 130 ? 2.868 7.344 -0.362 1.00 91.75 130 SER A O 1
ATOM 963 N N . TYR A 1 131 ? 0.796 7.541 0.478 1.00 90.56 131 TYR A N 1
ATOM 964 C CA . TYR A 1 131 ? 0.123 7.030 -0.720 1.00 90.56 131 TYR A CA 1
ATOM 965 C C . TYR A 1 131 ? 0.357 7.916 -1.941 1.00 90.56 131 TYR A C 1
ATOM 967 O O . TYR A 1 131 ? 0.676 7.408 -3.012 1.00 90.56 131 TYR A O 1
ATOM 975 N N . ILE A 1 132 ? 0.240 9.237 -1.789 1.00 93.56 132 ILE A N 1
ATOM 976 C CA . ILE A 1 132 ? 0.459 10.183 -2.890 1.00 93.56 132 ILE A CA 1
ATOM 977 C C . ILE A 1 132 ? 1.921 10.140 -3.340 1.00 93.56 132 ILE A C 1
ATOM 979 O O . ILE A 1 132 ? 2.186 10.060 -4.538 1.00 93.56 132 ILE A O 1
ATOM 983 N N . ALA A 1 133 ? 2.871 10.127 -2.401 1.00 91.31 133 ALA A N 1
ATOM 984 C CA . ALA A 1 133 ? 4.289 9.995 -2.728 1.00 91.31 133 ALA A CA 1
ATOM 985 C C . ALA A 1 133 ? 4.571 8.692 -3.497 1.00 91.31 133 ALA A C 1
ATOM 987 O O . ALA A 1 133 ? 5.253 8.707 -4.522 1.00 91.31 133 ALA A O 1
ATOM 988 N N . THR A 1 134 ? 3.981 7.579 -3.054 1.00 89.19 134 THR A N 1
ATOM 989 C CA . THR A 1 134 ? 4.110 6.276 -3.724 1.00 89.19 134 THR A CA 1
ATOM 990 C C . THR A 1 134 ? 3.472 6.291 -5.114 1.00 89.19 134 THR A C 1
ATOM 992 O O . THR A 1 134 ? 4.063 5.773 -6.060 1.00 89.19 134 THR A O 1
ATOM 995 N N . ALA A 1 135 ? 2.314 6.934 -5.279 1.00 88.75 135 ALA A N 1
ATOM 996 C CA . ALA A 1 135 ? 1.647 7.070 -6.571 1.00 88.75 135 ALA A CA 1
ATOM 997 C C . ALA A 1 135 ? 2.503 7.853 -7.580 1.00 88.75 135 ALA A C 1
ATOM 999 O O . ALA A 1 135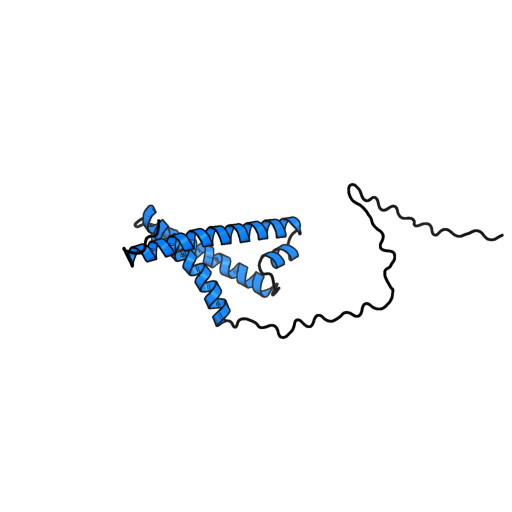 ? 2.612 7.442 -8.734 1.00 88.75 135 ALA A O 1
ATOM 1000 N N . VAL A 1 136 ? 3.163 8.932 -7.145 1.00 90.88 136 VAL A N 1
ATOM 1001 C CA . VAL A 1 136 ? 4.077 9.716 -7.995 1.00 90.88 136 VAL A CA 1
ATOM 1002 C C . VAL A 1 136 ? 5.273 8.873 -8.442 1.00 90.88 136 VAL A C 1
ATOM 1004 O O . VAL A 1 136 ? 5.607 8.859 -9.627 1.00 90.88 136 VAL A O 1
ATOM 1007 N N . ILE A 1 137 ? 5.888 8.123 -7.523 1.00 88.31 137 ILE A N 1
ATOM 1008 C CA . ILE A 1 137 ? 7.015 7.234 -7.844 1.00 88.31 137 ILE A CA 1
ATOM 1009 C C . ILE A 1 137 ? 6.571 6.116 -8.801 1.00 88.31 137 ILE A C 1
ATOM 1011 O O . ILE A 1 137 ? 7.260 5.826 -9.779 1.00 88.31 137 ILE A O 1
ATOM 1015 N N . SER A 1 138 ? 5.400 5.522 -8.563 1.00 87.94 138 SER A N 1
ATOM 1016 C CA . SER A 1 138 ? 4.838 4.477 -9.423 1.00 87.94 138 SER A CA 1
ATOM 1017 C C . SER A 1 138 ? 4.533 4.999 -10.829 1.00 87.94 138 SER A C 1
ATOM 1019 O O . SER A 1 138 ? 4.817 4.308 -11.806 1.00 87.94 138 SER A O 1
ATOM 1021 N N . ALA A 1 139 ? 3.987 6.212 -10.951 1.00 88.88 139 ALA A N 1
ATOM 1022 C CA . ALA A 1 139 ? 3.732 6.849 -12.241 1.00 88.88 139 ALA A CA 1
ATOM 1023 C C . ALA A 1 139 ? 5.039 7.124 -12.997 1.00 88.88 139 ALA A C 1
ATOM 1025 O O . ALA A 1 139 ? 5.129 6.843 -14.191 1.00 88.88 139 ALA A O 1
ATOM 1026 N N . HIS A 1 140 ? 6.070 7.602 -12.296 1.00 87.94 140 HIS A N 1
ATOM 1027 C CA . HIS A 1 140 ? 7.392 7.808 -12.879 1.00 87.94 140 HIS A CA 1
ATOM 1028 C C . HIS A 1 140 ? 7.978 6.500 -13.428 1.00 87.94 140 HIS A C 1
ATOM 1030 O O . HIS A 1 140 ? 8.359 6.442 -14.595 1.00 87.94 140 HIS A O 1
ATOM 1036 N N . ALA A 1 141 ? 7.966 5.429 -12.629 1.00 85.81 141 ALA A N 1
ATOM 1037 C CA . ALA A 1 141 ? 8.449 4.118 -13.057 1.00 85.81 141 ALA A CA 1
ATOM 1038 C C . ALA A 1 141 ? 7.653 3.563 -14.252 1.00 85.81 141 ALA A C 1
ATOM 1040 O O . ALA A 1 141 ? 8.245 3.060 -15.206 1.00 85.81 141 ALA A O 1
ATOM 1041 N N . ALA A 1 142 ? 6.321 3.696 -14.243 1.00 86.88 142 ALA A N 1
ATOM 1042 C CA . ALA A 1 142 ? 5.465 3.267 -15.349 1.00 86.88 142 ALA A CA 1
ATOM 1043 C C . ALA A 1 142 ? 5.815 3.985 -16.660 1.00 86.88 142 ALA A C 1
ATOM 1045 O O . ALA A 1 142 ? 5.939 3.347 -17.706 1.00 86.88 142 ALA A O 1
ATOM 1046 N N . MET A 1 143 ? 6.036 5.297 -16.595 1.00 89.00 143 MET A N 1
ATOM 1047 C CA . MET A 1 143 ? 6.442 6.088 -17.752 1.00 89.00 143 MET A CA 1
ATOM 1048 C C . MET A 1 143 ? 7.860 5.735 -18.226 1.00 89.00 143 MET A C 1
ATOM 1050 O O . MET A 1 143 ? 8.089 5.640 -19.431 1.00 89.00 143 MET A O 1
ATOM 1054 N N . SER A 1 144 ? 8.793 5.445 -17.311 1.00 84.50 144 SER A N 1
ATOM 1055 C CA . SER A 1 144 ? 10.115 4.916 -17.675 1.00 84.50 144 SER A CA 1
ATOM 1056 C C . SER A 1 144 ? 10.016 3.567 -18.395 1.00 84.50 144 SER A C 1
ATOM 1058 O O . SER A 1 144 ? 10.708 3.356 -19.390 1.00 84.50 144 SER A O 1
ATOM 1060 N N . TYR A 1 145 ? 9.146 2.653 -17.955 1.00 85.06 145 TYR A N 1
ATOM 1061 C CA . TYR A 1 145 ? 8.914 1.392 -18.669 1.00 85.06 145 TYR A CA 1
ATOM 1062 C C . TYR A 1 145 ? 8.285 1.615 -20.048 1.00 85.06 145 TYR A C 1
ATOM 1064 O O . TYR A 1 145 ? 8.704 0.980 -21.015 1.00 85.06 145 TYR A O 1
ATOM 1072 N N . ALA A 1 146 ? 7.329 2.541 -20.162 1.00 87.81 146 ALA A N 1
ATOM 1073 C CA . ALA A 1 146 ? 6.705 2.888 -21.436 1.00 87.81 146 ALA A CA 1
ATOM 1074 C C . ALA A 1 146 ? 7.721 3.455 -22.443 1.00 87.81 146 ALA A C 1
ATOM 1076 O O . ALA A 1 146 ? 7.704 3.047 -23.602 1.00 87.81 146 ALA A O 1
ATOM 1077 N N . HIS A 1 147 ? 8.644 4.315 -21.996 1.00 86.12 147 HIS A N 1
ATOM 1078 C CA . HIS A 1 147 ? 9.741 4.829 -22.826 1.00 86.12 147 HIS A CA 1
ATOM 1079 C C . HIS A 1 147 ? 10.661 3.714 -23.338 1.00 86.12 147 HIS A C 1
ATOM 1081 O O . HIS A 1 147 ? 11.035 3.694 -24.505 1.00 86.12 147 HIS A O 1
ATOM 1087 N N . ASN A 1 148 ? 11.000 2.750 -22.473 1.00 83.19 148 ASN A N 1
ATOM 1088 C CA . ASN A 1 14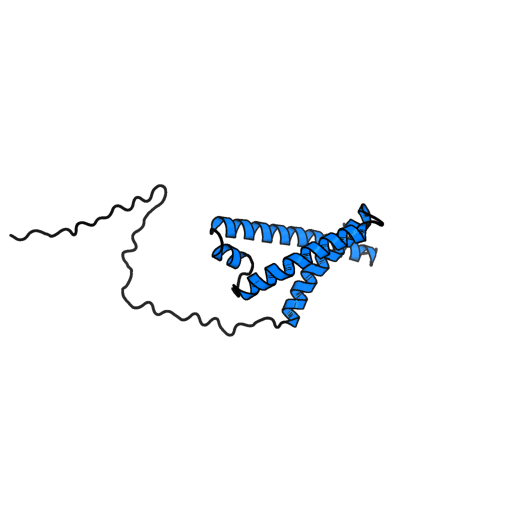8 ? 11.816 1.600 -22.873 1.00 83.19 148 ASN A CA 1
ATOM 1089 C C . ASN A 1 148 ? 11.108 0.713 -23.910 1.00 83.19 148 ASN A C 1
ATOM 1091 O O . ASN A 1 148 ? 11.774 0.077 -24.723 1.00 83.19 148 ASN A O 1
ATOM 1095 N N . LEU A 1 149 ? 9.772 0.654 -23.883 1.00 85.81 149 LEU A N 1
ATOM 1096 C CA . LEU A 1 149 ? 8.990 -0.116 -24.850 1.00 85.81 149 LEU A CA 1
ATOM 1097 C C . LEU A 1 149 ? 8.796 0.633 -26.179 1.00 85.81 149 LEU A C 1
ATOM 1099 O O . LEU A 1 149 ? 8.829 0.012 -27.239 1.00 85.81 149 LEU A O 1
ATOM 1103 N N . TYR A 1 150 ? 8.613 1.954 -26.125 1.00 86.19 150 TYR A N 1
ATOM 1104 C CA . TYR A 1 150 ? 8.439 2.833 -27.281 1.00 86.19 150 TYR A CA 1
ATOM 1105 C C . TYR A 1 150 ? 9.413 4.013 -27.199 1.00 86.19 150 TYR A C 1
ATOM 1107 O O . TYR A 1 150 ? 9.127 5.019 -26.552 1.00 86.19 150 TYR A O 1
ATOM 1115 N N . ALA A 1 151 ? 10.542 3.898 -27.905 1.00 75.75 151 ALA A N 1
ATOM 1116 C CA . ALA A 1 151 ? 11.632 4.880 -27.873 1.00 75.75 151 ALA A CA 1
ATOM 1117 C C . ALA A 1 151 ? 11.232 6.293 -28.354 1.00 75.75 151 ALA A C 1
ATOM 1119 O 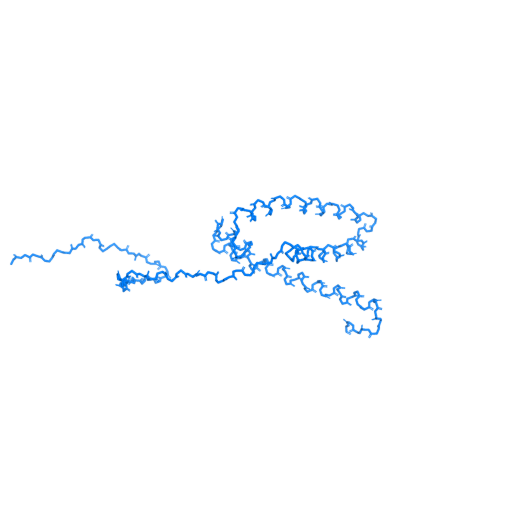O . ALA A 1 151 ? 11.844 7.270 -27.935 1.00 75.75 151 ALA A O 1
ATOM 1120 N N . ASP A 1 152 ? 10.188 6.413 -29.185 1.00 75.62 152 ASP A N 1
ATOM 1121 C CA . ASP A 1 152 ? 9.652 7.701 -29.661 1.00 75.62 152 ASP A CA 1
ATOM 1122 C C . ASP A 1 152 ? 8.740 8.408 -28.643 1.00 75.62 152 ASP A C 1
ATOM 1124 O O . ASP A 1 152 ? 8.324 9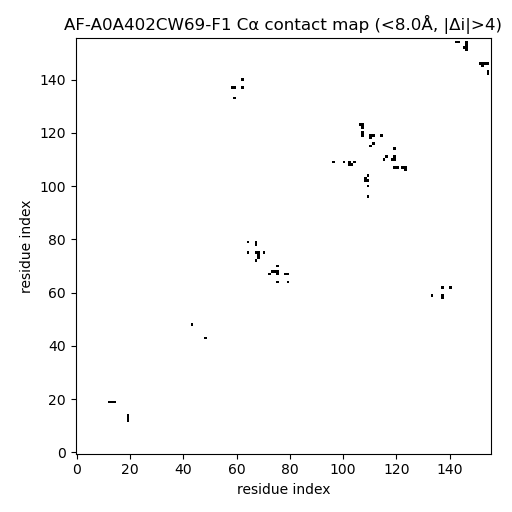.550 -28.855 1.00 75.62 152 ASP A O 1
ATOM 1128 N N . LEU A 1 153 ? 8.390 7.751 -27.533 1.00 75.56 153 LEU A N 1
ATOM 1129 C CA . LEU A 1 153 ? 7.587 8.376 -26.492 1.00 75.56 153 LEU A CA 1
ATOM 1130 C C . LEU A 1 153 ? 8.484 9.322 -25.694 1.00 75.56 153 LEU A C 1
ATOM 1132 O O . LEU A 1 153 ? 9.289 8.857 -24.895 1.00 75.56 153 LEU A O 1
ATOM 1136 N N . ASN A 1 154 ? 8.370 10.636 -25.894 1.00 72.38 154 ASN A N 1
ATOM 1137 C CA . ASN A 1 154 ? 9.194 11.570 -25.134 1.00 72.38 154 ASN A CA 1
ATOM 1138 C C . ASN A 1 154 ? 8.706 11.665 -23.680 1.00 72.38 154 ASN A C 1
ATOM 1140 O O . ASN A 1 154 ? 7.594 12.129 -23.424 1.00 72.38 154 ASN A O 1
ATOM 1144 N N . VAL A 1 155 ? 9.527 11.202 -22.737 1.00 69.50 155 VAL A N 1
ATOM 1145 C CA . VAL A 1 155 ? 9.188 11.168 -21.305 1.00 69.50 155 VAL A CA 1
ATOM 1146 C C . VAL A 1 155 ? 9.969 12.215 -20.497 1.00 69.50 155 VAL A C 1
ATOM 1148 O O . VAL A 1 155 ? 9.871 12.233 -19.273 1.00 69.50 155 VAL A O 1
ATOM 1151 N N . PHE A 1 156 ? 10.665 13.148 -21.161 1.00 59.66 156 PHE A N 1
ATOM 1152 C CA . PHE A 1 156 ? 11.190 14.376 -20.550 1.00 59.66 156 PHE A CA 1
ATOM 1153 C C . PHE A 1 156 ? 11.107 15.577 -21.502 1.00 59.66 156 PHE A C 1
ATOM 1155 O O . PHE A 1 156 ? 11.519 15.463 -22.678 1.00 59.66 156 PHE A O 1
#

Sequence (156 aa):
MALPSTPLEAAWDFPGRRTAERISDLDTDPVKLTHLDSGVIHKLGVWRSTAICGNDITSSCLYVTAIAAFYAGPYAPIALALVAAVLFLFRNIYAEVGTALPLNGGAYNVLLNTTTKGQASAAACLTILSYIATAVISAHAAMSYAHNLYADLNVF

Radius of gyration: 27.32 Å; Cα contacts (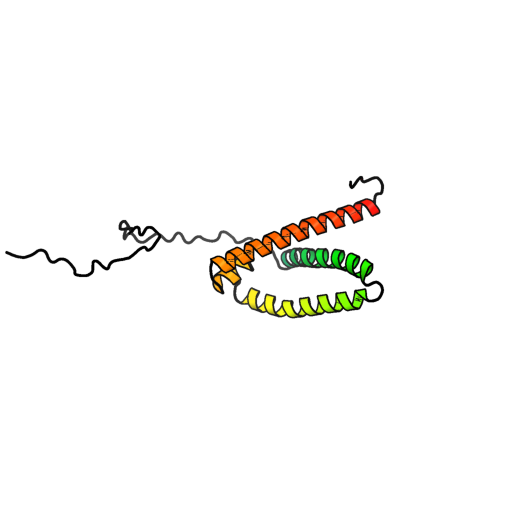8 Å, |Δi|>4): 43; chains: 1; bounding box: 67×49×82 Å

Mean predicted aligned error: 14.03 Å

Foldseek 3Di:
DDDPDDDPPPPDDDQDPDDDDDPPPPDPPPPPPPVVPVPPPPDDPPVRVCVVVVCVVVLLLVLVLVVLCVPVPPCSVVVSVVVVVVVVVVVVVCVVLCVVDVDDPPQLVSCVVVHPPVVSVVVVVVVVVVVVVSVVVSVLVVVVVVCVVPVPPDPD

pLDDT: mean 78.61, std 14.43, range [36.72, 94.25]

Secondary structure (DSSP, 8-state):
-------S-------TTS----------S---------TT--PPPHHHHHHHHHHHHHHHHHHHHHHHHHHHGGGHHHHHHHHHHHHHHHHHHHHHHHHH---TTHHHHHHHHHS-HHHHHHHHHHHHHHHHHHHHHHHHHHHHHHHHH-TTS---

Solvent-accessible surface area (backbone atoms only — not comparable to full-atom values): 9732 Å² total; per-residue (Å²): 144,82,80,87,82,75,78,93,69,84,72,82,79,81,48,78,98,54,86,76,78,84,82,83,82,72,72,85,65,78,77,78,75,73,75,77,69,73,65,85,74,85,69,76,53,70,69,58,50,47,52,54,54,49,48,58,54,48,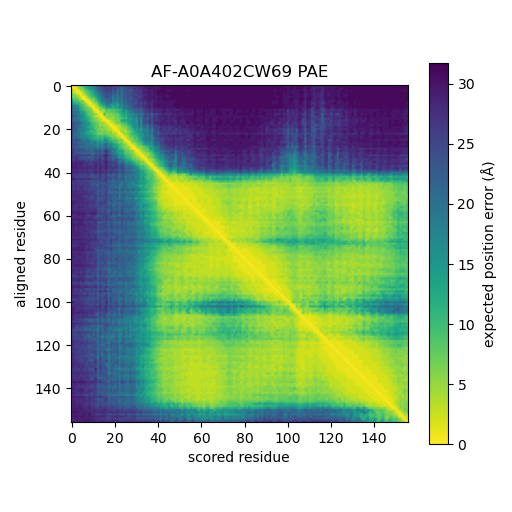56,54,51,53,58,51,47,55,53,36,39,72,76,48,46,93,51,22,65,60,58,51,49,51,53,51,53,55,54,57,59,46,50,58,55,53,50,53,51,52,70,76,54,84,54,98,57,56,72,42,49,54,31,49,76,74,51,51,69,68,58,20,51,52,50,42,52,52,52,52,51,51,51,53,55,49,49,54,53,51,52,52,52,51,49,53,52,49,28,75,75,36,79,86,50,80,86,124

InterPro domains:
  IPR002293 Amino acid/polyamine transporter I [PF13520] (44-149)